Protein AF-A0A920KBU7-F1 (afdb_monomer_lite)

pLDDT: mean 71.4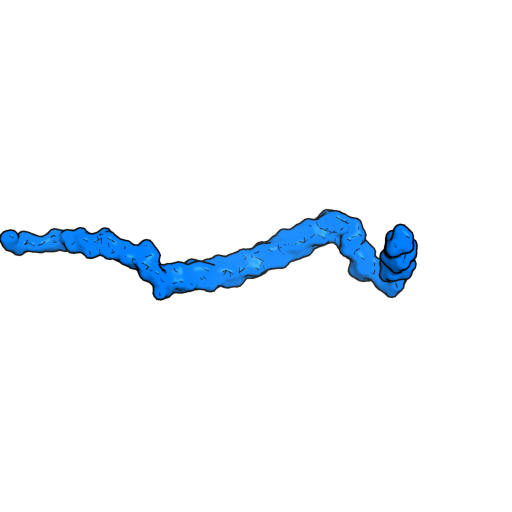4, std 15.57, range [51.19, 95.88]

Foldseek 3Di:
DCVVVVVVVCPPDPVCVLVVDPVSVVVVVVVVVVVVCVVVVVVVVVVVVVVPPPPPPPPDDDDDD

Sequenc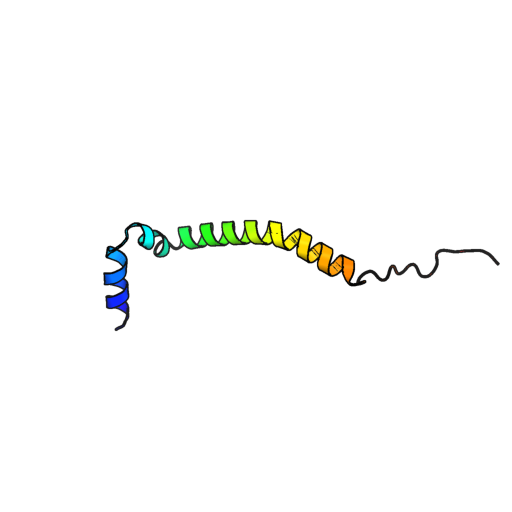e (65 aa):
MLYYIFEYLTDFYSGFDVFRYLTLRIILSALTALLVSLIIGPIVIKFFSNREVFQSIRDDGLSLT

Structure (mmCIF, N/CA/C/O backbone):
data_AF-A0A920KBU7-F1
#
_entry.id   AF-A0A920KBU7-F1
#
loop_
_atom_site.group_PDB
_atom_site.id
_atom_site.type_symbol
_atom_site.label_atom_id
_atom_site.label_alt_id
_atom_site.label_comp_id
_atom_site.label_asym_id
_atom_site.label_entity_id
_atom_site.label_seq_id
_atom_site.pdbx_PDB_ins_code
_atom_site.Cartn_x
_atom_site.Cartn_y
_atom_site.Cartn_z
_atom_site.occupancy
_atom_site.B_iso_or_equiv
_atom_site.auth_seq_id
_atom_site.auth_comp_id
_atom_site.auth_asym_id
_atom_site.auth_atom_id
_atom_site.pdbx_PDB_model_num
ATOM 1 N N . MET A 1 1 ? 12.648 -16.708 -22.403 1.00 56.25 1 MET A N 1
ATOM 2 C CA . MET A 1 1 ? 12.057 -16.613 -23.758 1.00 56.25 1 MET A CA 1
ATOM 3 C C . MET A 1 1 ? 10.891 -15.626 -23.851 1.00 56.25 1 MET A C 1
ATOM 5 O O . MET A 1 1 ? 10.815 -14.936 -24.850 1.00 56.25 1 MET A O 1
ATOM 9 N N . LEU A 1 2 ? 10.057 -15.447 -22.815 1.00 56.16 2 LEU A N 1
ATOM 10 C CA . LEU A 1 2 ? 9.037 -14.375 -22.770 1.00 56.16 2 LEU A CA 1
ATOM 11 C C . LEU A 1 2 ? 9.611 -12.962 -22.500 1.00 56.16 2 LEU A C 1
ATOM 13 O O . LEU A 1 2 ? 8.900 -11.975 -22.578 1.00 56.16 2 LEU A O 1
ATOM 17 N N . TYR A 1 3 ? 10.902 -12.867 -22.181 1.00 59.31 3 TYR A N 1
ATOM 18 C CA . TYR A 1 3 ? 11.609 -11.633 -21.814 1.00 59.31 3 TYR A CA 1
ATOM 19 C C . TYR A 1 3 ? 11.666 -10.602 -22.957 1.00 59.31 3 TYR A C 1
ATOM 21 O O . TYR A 1 3 ? 11.421 -9.424 -22.735 1.00 59.31 3 TYR A O 1
ATOM 29 N N . TYR A 1 4 ? 11.877 -11.066 -24.192 1.00 61.72 4 TYR A N 1
ATOM 30 C CA . TYR A 1 4 ? 11.973 -10.212 -25.384 1.00 61.72 4 TYR A CA 1
ATOM 31 C C . TYR A 1 4 ? 10.627 -9.588 -25.802 1.00 61.72 4 TYR A C 1
ATOM 33 O O . TYR A 1 4 ? 10.595 -8.499 -26.365 1.00 61.72 4 TYR A O 1
ATOM 41 N N . ILE A 1 5 ? 9.501 -10.249 -25.496 1.00 61.81 5 ILE A N 1
ATOM 42 C CA . ILE A 1 5 ? 8.153 -9.701 -25.743 1.00 61.81 5 ILE A CA 1
ATOM 43 C C . ILE A 1 5 ? 7.855 -8.527 -24.794 1.00 61.81 5 ILE A C 1
ATOM 45 O O . ILE A 1 5 ? 7.229 -7.551 -25.200 1.00 61.81 5 ILE A O 1
ATOM 49 N N . PHE A 1 6 ? 8.321 -8.602 -23.543 1.00 57.28 6 PHE A N 1
ATOM 50 C CA . PHE A 1 6 ? 8.167 -7.516 -22.568 1.00 57.28 6 PHE A CA 1
ATOM 51 C C . PHE A 1 6 ? 9.043 -6.302 -22.899 1.00 57.28 6 PHE A C 1
ATOM 53 O O . PHE A 1 6 ? 8.657 -5.172 -22.605 1.00 57.28 6 PHE A O 1
ATOM 60 N N . GLU A 1 7 ? 10.186 -6.522 -23.547 1.00 60.31 7 GLU A N 1
ATOM 61 C CA . GLU A 1 7 ? 11.073 -5.455 -24.013 1.00 60.31 7 GLU A CA 1
ATOM 62 C C . GLU A 1 7 ? 10.418 -4.650 -25.150 1.00 60.31 7 GLU A C 1
ATOM 64 O O . GLU A 1 7 ? 10.343 -3.429 -25.069 1.00 60.31 7 GLU A O 1
ATOM 69 N N . TYR A 1 8 ? 9.791 -5.324 -26.123 1.00 57.22 8 TYR A N 1
ATOM 70 C CA . TYR A 1 8 ? 9.110 -4.665 -27.248 1.00 57.22 8 TYR A CA 1
ATOM 71 C C . TYR A 1 8 ? 7.839 -3.897 -26.842 1.00 57.22 8 TYR A C 1
ATOM 73 O O . TYR A 1 8 ? 7.474 -2.909 -27.471 1.00 57.22 8 TYR A O 1
ATOM 81 N N . LEU A 1 9 ? 7.154 -4.325 -25.776 1.00 56.31 9 LEU A N 1
ATOM 82 C CA . LEU A 1 9 ? 5.955 -3.645 -25.268 1.00 56.31 9 LEU A CA 1
ATOM 83 C C . LEU A 1 9 ? 6.285 -2.407 -24.412 1.00 56.31 9 LEU A C 1
ATOM 85 O O . LEU A 1 9 ? 5.413 -1.575 -24.168 1.00 56.31 9 LEU A O 1
ATOM 89 N N . THR A 1 10 ? 7.542 -2.271 -23.980 1.00 54.34 10 THR A N 1
ATOM 90 C CA . THR A 1 10 ? 8.029 -1.124 -23.201 1.00 54.34 10 THR A CA 1
ATOM 91 C C . THR A 1 10 ? 8.190 0.133 -24.071 1.00 54.34 10 THR A C 1
ATOM 93 O O . THR A 1 10 ? 7.996 1.239 -23.574 1.00 54.34 10 THR A O 1
ATOM 96 N N . ASP A 1 11 ? 8.449 -0.020 -25.374 1.00 53.56 11 ASP A N 1
ATOM 97 C CA . ASP A 1 11 ? 8.688 1.104 -26.295 1.00 53.56 11 ASP A CA 1
ATOM 98 C C . ASP A 1 11 ? 7.410 1.821 -26.778 1.00 53.56 11 ASP A C 1
ATOM 100 O O . ASP A 1 11 ? 7.475 2.952 -27.259 1.00 53.56 11 ASP A O 1
ATOM 104 N N . PHE A 1 12 ? 6.224 1.213 -26.645 1.00 56.44 12 PHE A N 1
ATOM 105 C CA . PHE A 1 12 ? 4.985 1.782 -27.204 1.00 56.44 12 PHE A CA 1
ATOM 106 C C . PHE A 1 12 ? 4.372 2.920 -26.375 1.00 56.44 12 PHE A C 1
ATOM 108 O O . PHE A 1 12 ? 3.538 3.662 -26.893 1.00 56.44 12 PHE A O 1
ATOM 115 N N . TYR A 1 13 ? 4.767 3.096 -25.109 1.00 54.09 13 TYR A N 1
ATOM 116 C CA . TYR A 1 13 ? 4.271 4.180 -24.257 1.00 54.09 13 TYR A CA 1
ATOM 117 C C . TYR A 1 13 ? 5.371 4.630 -23.290 1.00 54.09 13 TYR A C 1
ATOM 119 O O . TYR A 1 13 ? 5.626 3.977 -22.284 1.00 54.09 13 TYR A O 1
ATOM 127 N N . SER A 1 14 ? 5.963 5.805 -23.518 1.00 54.78 14 SER A N 1
ATOM 128 C CA . SER A 1 14 ? 6.909 6.442 -22.581 1.00 54.78 14 SER A CA 1
ATOM 129 C C . SER A 1 14 ? 6.341 6.602 -21.150 1.00 54.78 14 SER A C 1
ATOM 131 O O . SER A 1 14 ? 7.101 6.706 -20.191 1.00 54.78 14 SER A O 1
ATOM 133 N N . GLY A 1 15 ? 5.012 6.542 -20.976 1.00 56.09 15 GLY A N 1
ATOM 134 C CA . GLY A 1 15 ? 4.342 6.489 -19.668 1.00 56.09 15 GLY A CA 1
ATOM 135 C C . GLY A 1 15 ? 4.356 5.120 -18.962 1.00 56.09 15 GLY A C 1
ATOM 136 O O . GLY A 1 15 ? 4.069 5.060 -17.771 1.00 56.09 15 GLY A O 1
ATOM 137 N N . PHE A 1 16 ? 4.701 4.027 -19.648 1.00 55.94 16 PHE A N 1
ATOM 138 C CA . PHE A 1 16 ? 4.874 2.696 -19.050 1.00 55.94 16 PHE A CA 1
ATOM 139 C C . PHE A 1 16 ? 6.304 2.451 -18.532 1.00 55.94 16 PHE A C 1
ATOM 141 O O . PHE A 1 16 ? 6.497 1.597 -17.667 1.00 55.94 16 PHE A O 1
ATOM 148 N N . ASP A 1 17 ? 7.294 3.242 -18.963 1.00 61.00 17 ASP A N 1
ATOM 149 C CA . ASP A 1 17 ? 8.672 3.191 -18.435 1.00 61.00 17 ASP A CA 1
ATOM 150 C C . ASP A 1 17 ? 8.726 3.557 -16.935 1.00 61.00 17 ASP A C 1
ATOM 152 O O . ASP A 1 17 ? 9.553 3.073 -16.166 1.00 61.00 17 ASP A O 1
ATOM 156 N N . VAL A 1 18 ? 7.736 4.319 -16.461 1.00 62.97 18 VAL A N 1
ATOM 157 C CA . VAL A 1 18 ? 7.525 4.652 -15.042 1.00 62.97 18 VAL A CA 1
ATOM 158 C C . VAL A 1 18 ? 7.437 3.385 -14.166 1.00 62.97 18 VAL A C 1
ATOM 160 O O . VAL A 1 18 ? 7.842 3.407 -13.004 1.00 62.97 18 VAL A O 1
ATOM 163 N N . PHE A 1 19 ? 6.982 2.257 -14.729 1.00 62.47 19 PHE A N 1
ATOM 164 C CA . PHE A 1 19 ? 6.928 0.958 -14.050 1.00 62.47 19 PHE A CA 1
ATOM 165 C C . PHE A 1 19 ? 8.262 0.189 -14.045 1.00 62.47 19 PHE A C 1
ATOM 167 O O . PHE A 1 19 ? 8.412 -0.727 -13.233 1.00 62.47 19 PHE A O 1
ATOM 174 N N . ARG A 1 20 ? 9.242 0.551 -14.890 1.00 66.38 20 ARG A N 1
ATOM 175 C CA . ARG A 1 20 ? 10.620 0.014 -14.836 1.00 66.38 20 ARG A CA 1
ATOM 176 C C . ARG A 1 20 ? 11.428 0.633 -13.701 1.00 66.38 20 ARG A C 1
ATOM 178 O O . ARG A 1 20 ? 12.311 -0.022 -13.146 1.00 66.38 20 ARG A O 1
ATOM 185 N N . TYR A 1 21 ? 11.107 1.864 -13.308 1.00 76.88 21 TYR A N 1
ATOM 186 C CA . TYR A 1 21 ? 11.749 2.518 -12.173 1.00 76.88 21 TYR A CA 1
ATOM 187 C C . TYR A 1 21 ? 11.243 1.946 -10.843 1.00 76.88 21 TYR A C 1
ATOM 189 O O . TYR A 1 21 ? 10.134 2.234 -10.386 1.00 76.88 21 TYR A O 1
ATOM 197 N N . LEU A 1 22 ? 12.108 1.185 -10.166 1.00 79.19 22 LEU A N 1
ATOM 198 C CA . LEU A 1 22 ? 11.826 0.599 -8.852 1.00 79.19 22 LEU A CA 1
ATOM 199 C C . LEU A 1 22 ? 11.372 1.659 -7.830 1.00 79.19 22 LEU A C 1
ATOM 201 O O . LEU A 1 22 ? 10.407 1.446 -7.098 1.00 79.19 22 LEU A O 1
ATOM 205 N N . THR A 1 23 ? 12.014 2.829 -7.831 1.00 85.94 23 THR A N 1
ATOM 206 C CA . THR A 1 23 ? 11.708 3.945 -6.923 1.00 85.94 23 THR A CA 1
ATOM 207 C C . THR A 1 23 ? 10.306 4.521 -7.141 1.00 85.94 23 THR A C 1
ATOM 209 O O . THR A 1 23 ? 9.605 4.806 -6.170 1.00 85.94 23 THR A O 1
ATOM 212 N N . LEU A 1 24 ? 9.862 4.652 -8.396 1.00 84.56 24 LEU A N 1
ATOM 213 C CA . LEU A 1 24 ? 8.530 5.174 -8.722 1.00 84.56 24 LEU A CA 1
ATOM 214 C C . LEU A 1 24 ? 7.429 4.230 -8.243 1.00 84.56 24 LEU A C 1
ATOM 216 O O . LEU A 1 24 ? 6.467 4.678 -7.619 1.00 84.56 24 LEU A O 1
ATOM 220 N N . ARG A 1 25 ? 7.606 2.918 -8.444 1.00 81.31 25 ARG A N 1
ATOM 221 C CA . ARG A 1 25 ? 6.687 1.908 -7.907 1.00 81.31 25 ARG A CA 1
ATOM 222 C C . ARG A 1 25 ? 6.600 1.983 -6.383 1.00 81.31 25 ARG A C 1
ATOM 224 O O . ARG A 1 25 ? 5.497 1.888 -5.846 1.00 81.31 25 ARG A O 1
ATOM 231 N N . ILE A 1 26 ? 7.728 2.158 -5.693 1.00 91.31 26 ILE A N 1
ATOM 232 C CA . ILE A 1 26 ? 7.769 2.258 -4.226 1.00 91.31 26 ILE A CA 1
ATOM 233 C C . ILE A 1 26 ? 7.005 3.495 -3.747 1.00 91.31 26 ILE A C 1
ATOM 235 O O . ILE A 1 26 ? 6.126 3.368 -2.900 1.00 91.31 26 ILE A O 1
ATOM 239 N N . ILE A 1 27 ? 7.286 4.671 -4.316 1.00 93.19 27 ILE A N 1
ATOM 240 C CA . ILE A 1 27 ? 6.623 5.926 -3.933 1.00 93.19 27 ILE A CA 1
ATOM 241 C C . ILE A 1 27 ? 5.120 5.858 -4.207 1.00 93.19 27 ILE A C 1
ATOM 243 O O . ILE A 1 27 ? 4.326 6.187 -3.328 1.00 93.19 27 ILE A O 1
ATOM 247 N N . LEU A 1 28 ? 4.711 5.377 -5.383 1.00 90.44 28 LEU A N 1
ATOM 248 C CA . LEU A 1 28 ? 3.297 5.247 -5.733 1.00 90.44 28 LEU A CA 1
ATOM 249 C C . LEU A 1 28 ? 2.575 4.239 -4.825 1.00 90.44 28 LEU A C 1
ATOM 251 O O . LEU A 1 28 ? 1.453 4.498 -4.388 1.00 90.44 28 LEU A O 1
ATOM 255 N N . SER A 1 29 ? 3.226 3.120 -4.489 1.00 90.81 29 SER A N 1
ATOM 256 C CA . SER A 1 29 ? 2.687 2.128 -3.549 1.00 90.81 29 SER A CA 1
ATOM 257 C C . SER A 1 29 ? 2.546 2.710 -2.144 1.00 90.81 29 SER A C 1
ATOM 259 O O . SER A 1 29 ? 1.517 2.507 -1.508 1.00 90.81 29 SER A O 1
ATOM 261 N N . ALA A 1 30 ? 3.538 3.471 -1.675 1.00 94.88 30 ALA A N 1
ATOM 262 C CA . ALA A 1 30 ? 3.499 4.130 -0.373 1.00 94.88 30 ALA A CA 1
ATOM 263 C C . ALA A 1 30 ? 2.407 5.208 -0.307 1.00 94.88 30 ALA A C 1
ATOM 265 O O . ALA A 1 30 ? 1.653 5.248 0.661 1.00 94.88 30 ALA A O 1
ATOM 266 N N . LEU A 1 31 ? 2.264 6.035 -1.349 1.00 95.75 31 LEU A N 1
ATOM 267 C CA . LEU A 1 31 ? 1.189 7.028 -1.450 1.00 95.75 31 LEU A CA 1
ATOM 268 C C . LEU A 1 31 ? -0.191 6.368 -1.451 1.00 95.75 31 LEU A C 1
ATOM 270 O O . LEU A 1 31 ? -1.090 6.803 -0.733 1.00 95.75 31 LEU A O 1
ATOM 274 N N . THR A 1 32 ? -0.345 5.288 -2.217 1.00 93.94 32 THR A N 1
ATOM 275 C CA . THR A 1 32 ? -1.592 4.517 -2.254 1.00 93.94 32 THR A CA 1
ATOM 276 C C . THR A 1 32 ? -1.886 3.911 -0.885 1.00 93.94 32 THR A C 1
ATOM 278 O O . THR A 1 32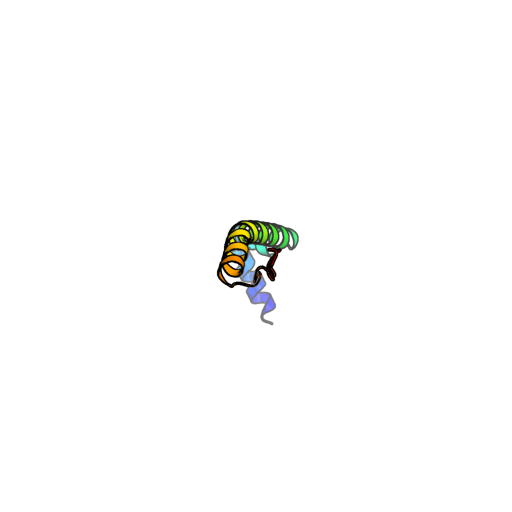 ? -2.997 4.048 -0.384 1.00 93.94 32 THR A O 1
ATOM 281 N N . ALA A 1 33 ? -0.890 3.304 -0.235 1.00 94.81 33 ALA A N 1
ATOM 282 C CA . ALA A 1 33 ? -1.031 2.744 1.104 1.00 94.81 33 ALA A CA 1
ATOM 283 C C . ALA A 1 33 ? -1.387 3.812 2.147 1.00 94.81 33 ALA A C 1
ATOM 285 O O . ALA A 1 33 ? -2.194 3.545 3.032 1.00 94.81 33 ALA A O 1
ATOM 286 N N . LEU A 1 34 ? -0.842 5.025 2.032 1.00 95.56 34 LEU A N 1
ATOM 287 C CA . LEU A 1 34 ? -1.162 6.146 2.915 1.00 95.56 34 LEU A CA 1
ATOM 288 C C . LEU A 1 34 ? -2.620 6.583 2.747 1.00 95.56 34 LEU A C 1
ATOM 290 O O . LEU A 1 34 ? -3.344 6.677 3.737 1.00 95.56 34 LEU A O 1
ATOM 294 N N . LEU A 1 35 ? -3.072 6.789 1.507 1.00 95.88 35 LEU A N 1
ATOM 295 C CA . LEU A 1 35 ? -4.467 7.131 1.212 1.00 95.88 35 LEU A CA 1
ATOM 296 C C . LEU A 1 35 ? -5.425 6.051 1.718 1.00 95.88 35 LEU A C 1
ATOM 298 O O . LEU A 1 35 ? -6.417 6.348 2.383 1.00 95.88 35 LEU A O 1
ATOM 302 N N . VAL A 1 36 ? -5.096 4.791 1.441 1.00 94.88 36 VAL A N 1
ATOM 303 C CA . VAL A 1 36 ? -5.872 3.637 1.888 1.00 94.88 36 VAL A CA 1
ATOM 304 C C . VAL A 1 36 ? -5.896 3.559 3.414 1.00 94.88 36 VAL A C 1
ATOM 306 O O . VAL A 1 36 ? -6.966 3.383 3.981 1.00 94.88 36 VAL A O 1
ATOM 309 N N . SER A 1 37 ? -4.768 3.758 4.096 1.00 94.00 37 SER A N 1
ATOM 310 C CA . SER A 1 37 ? -4.682 3.759 5.563 1.00 94.00 37 SER A CA 1
ATOM 311 C C . SER A 1 37 ? -5.530 4.866 6.192 1.00 94.00 37 SER A C 1
ATOM 313 O O . SER A 1 37 ? -6.234 4.621 7.170 1.00 94.00 37 SER A O 1
ATOM 315 N N . LEU A 1 38 ? -5.546 6.063 5.597 1.00 93.38 38 LEU A N 1
ATOM 316 C CA . LEU A 1 38 ? -6.368 7.171 6.084 1.00 93.38 38 LEU A CA 1
ATOM 317 C C . LEU A 1 38 ? -7.873 6.872 5.978 1.00 93.38 38 LEU A C 1
ATOM 319 O O . LEU A 1 38 ? -8.639 7.273 6.851 1.00 93.38 38 LEU A O 1
ATOM 323 N N . ILE A 1 39 ? -8.297 6.147 4.940 1.00 93.50 39 ILE A N 1
ATOM 324 C CA . ILE A 1 39 ? -9.698 5.742 4.739 1.00 93.50 39 ILE A CA 1
ATOM 325 C C . ILE A 1 39 ? -10.054 4.532 5.614 1.00 93.50 39 ILE A C 1
ATOM 327 O O . ILE A 1 39 ? -11.108 4.503 6.248 1.00 93.50 39 ILE A O 1
ATOM 331 N N . ILE A 1 40 ? -9.178 3.529 5.666 1.00 91.81 40 ILE A N 1
ATOM 332 C CA . ILE A 1 40 ? -9.387 2.282 6.406 1.00 91.81 40 ILE A CA 1
ATOM 333 C C . ILE A 1 40 ? -9.303 2.514 7.914 1.00 91.81 40 ILE A C 1
ATOM 335 O O . ILE A 1 40 ? -10.059 1.888 8.646 1.00 91.81 40 ILE A O 1
ATOM 339 N N . GLY A 1 41 ? -8.467 3.436 8.394 1.00 88.44 41 GLY A N 1
ATOM 340 C CA . GLY A 1 41 ? -8.332 3.783 9.811 1.00 88.44 41 GLY A CA 1
ATOM 341 C C . GLY A 1 41 ? -9.675 3.998 10.528 1.00 88.44 41 GLY A C 1
ATOM 342 O O . GLY A 1 41 ? -10.004 3.222 11.427 1.00 88.44 41 GLY A O 1
ATOM 343 N N . PRO A 1 42 ? -10.508 4.980 10.130 1.00 85.31 42 PRO A N 1
ATOM 344 C CA . PRO A 1 42 ? -11.804 5.214 10.765 1.00 85.31 42 PRO A CA 1
ATOM 345 C C . PRO A 1 42 ? -12.799 4.067 10.547 1.00 85.31 42 PRO A C 1
ATOM 347 O O . PRO A 1 42 ? -13.629 3.818 11.420 1.00 85.31 42 PRO A O 1
ATOM 350 N N . ILE A 1 43 ? -12.727 3.360 9.413 1.00 85.88 43 ILE A N 1
ATOM 351 C CA . ILE A 1 43 ? -13.595 2.206 9.132 1.00 85.88 43 ILE A CA 1
ATOM 352 C C . ILE A 1 43 ? -13.279 1.067 10.101 1.00 85.88 43 ILE A C 1
ATOM 354 O O . ILE A 1 43 ? -14.192 0.504 10.696 1.00 85.88 43 ILE A O 1
ATOM 358 N N . VAL A 1 44 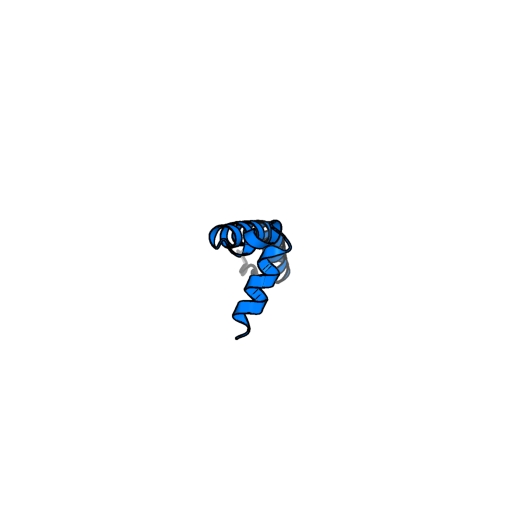? -11.998 0.769 10.306 1.00 85.69 44 VAL A N 1
ATOM 359 C CA . VAL A 1 44 ? -11.516 -0.269 11.220 1.00 85.69 44 VAL A CA 1
ATOM 360 C C . VAL A 1 44 ? -11.851 0.091 12.664 1.00 85.69 44 VAL A C 1
ATOM 362 O O . VAL A 1 44 ? -12.391 -0.744 13.385 1.00 85.69 44 VAL A O 1
ATOM 365 N N . ILE A 1 45 ? -11.630 1.344 13.071 1.00 83.69 45 ILE A N 1
ATOM 366 C CA . ILE A 1 45 ? -11.987 1.817 14.417 1.00 83.69 45 ILE A CA 1
ATOM 367 C C . ILE A 1 45 ? -13.496 1.674 14.661 1.00 83.69 45 ILE A C 1
ATOM 369 O O . ILE A 1 45 ? -13.902 1.138 15.691 1.00 83.69 45 ILE A O 1
ATOM 373 N N . LYS A 1 46 ? -14.345 2.082 13.709 1.00 79.88 46 LYS A N 1
ATOM 374 C CA . LYS A 1 46 ? -15.805 1.916 13.822 1.00 79.88 46 LYS A CA 1
ATOM 375 C C . LYS A 1 46 ? -16.234 0.451 13.788 1.00 79.88 46 LYS A C 1
ATOM 377 O O . LYS A 1 46 ? -17.140 0.071 14.522 1.00 79.88 46 LYS A O 1
ATOM 382 N N 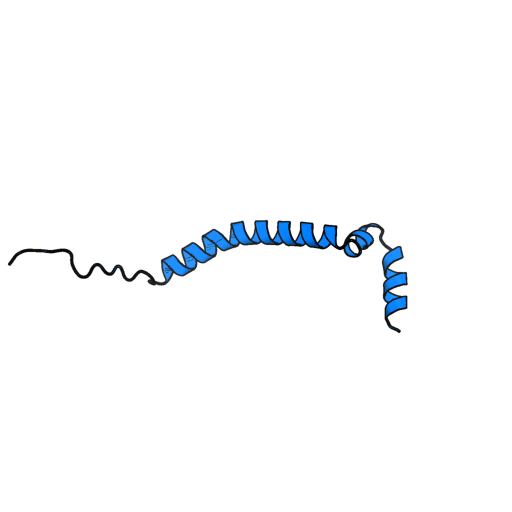. PHE A 1 47 ? -15.583 -0.373 12.971 1.00 79.75 47 PHE A N 1
ATOM 383 C CA . PHE A 1 47 ? -15.863 -1.803 12.879 1.00 79.75 47 PHE A CA 1
ATOM 384 C C . PHE A 1 47 ? -15.619 -2.509 14.216 1.00 79.75 47 PHE A C 1
ATOM 386 O O . PHE A 1 47 ? -16.459 -3.294 14.651 1.00 79.75 47 PHE A O 1
ATOM 393 N N . PHE A 1 48 ? -14.518 -2.186 14.899 1.00 72.25 48 PHE A N 1
ATOM 394 C CA . PHE A 1 48 ? -14.240 -2.716 16.234 1.00 72.25 48 PHE A CA 1
ATOM 395 C C . PHE A 1 48 ? -15.104 -2.067 17.324 1.00 72.25 48 PHE A C 1
ATOM 397 O O . PHE A 1 48 ? -15.543 -2.766 18.236 1.00 72.25 48 PHE A O 1
ATOM 404 N N . SER A 1 49 ? -15.425 -0.773 17.211 1.00 70.25 49 SER A N 1
ATOM 405 C CA . SER A 1 49 ? -16.326 -0.082 18.147 1.00 70.25 49 SER A CA 1
ATOM 406 C C . SER A 1 49 ? -17.748 -0.651 18.139 1.00 70.25 49 SER A C 1
ATOM 408 O O . SER A 1 49 ? -18.401 -0.646 19.176 1.00 70.25 49 SER A O 1
ATOM 410 N N . ASN A 1 50 ? -18.230 -1.151 16.999 1.00 64.19 50 ASN A N 1
ATOM 411 C CA . ASN A 1 50 ? -19.555 -1.766 16.885 1.00 64.19 50 ASN A CA 1
ATOM 412 C C . ASN A 1 50 ? -19.603 -3.231 17.347 1.00 64.19 50 ASN A C 1
ATOM 414 O O . ASN A 1 50 ? -20.681 -3.818 17.344 1.00 64.19 50 ASN A O 1
ATOM 418 N N . ARG A 1 51 ? -18.461 -3.843 17.685 1.00 61.12 51 ARG A N 1
ATOM 419 C CA . ARG A 1 51 ? -18.357 -5.278 17.998 1.00 61.12 51 ARG A CA 1
ATOM 420 C C . ARG A 1 51 ? -17.981 -5.597 19.440 1.00 61.12 51 ARG A C 1
ATOM 422 O O . ARG A 1 51 ? -17.531 -6.702 19.703 1.00 61.12 51 ARG A O 1
ATOM 429 N N . GLU A 1 52 ? -18.207 -4.677 20.374 1.00 57.47 52 GLU A N 1
ATOM 430 C CA . GLU A 1 52 ? -18.246 -5.050 21.798 1.00 57.47 52 GLU A CA 1
ATOM 431 C C . GLU A 1 52 ? -16.953 -5.724 22.315 1.00 57.47 52 GLU A C 1
ATOM 433 O O . GLU A 1 52 ? -16.995 -6.581 23.189 1.00 57.47 52 GLU A O 1
ATOM 438 N N . VAL A 1 53 ? -15.773 -5.351 21.798 1.00 57.25 53 VAL A N 1
ATOM 439 C CA . VAL A 1 53 ? -14.487 -5.848 22.350 1.00 57.25 53 VAL A CA 1
ATOM 440 C C . VAL A 1 53 ? -14.068 -5.060 23.598 1.00 57.25 53 VAL A C 1
ATOM 442 O O . VAL A 1 53 ? -13.244 -5.510 24.385 1.00 57.25 53 VAL A O 1
ATOM 445 N N . PHE A 1 54 ? -14.714 -3.920 23.838 1.00 54.50 54 PHE A N 1
ATOM 446 C CA . PHE A 1 54 ? -14.949 -3.442 25.189 1.00 54.50 54 PHE A CA 1
ATOM 447 C C . PHE A 1 54 ? -16.365 -3.869 25.570 1.00 54.50 54 PHE A C 1
ATOM 449 O O . PHE A 1 54 ? -17.284 -3.051 25.590 1.00 54.50 54 PHE A O 1
ATOM 456 N N . GLN A 1 55 ? -16.546 -5.130 25.975 1.00 51.19 55 GLN A N 1
ATOM 457 C CA . GLN A 1 55 ? -17.270 -5.261 27.229 1.00 51.19 55 GLN A CA 1
ATOM 458 C C . GLN A 1 55 ? -16.526 -4.331 28.179 1.00 51.19 55 GLN A C 1
ATOM 460 O O . GLN A 1 55 ? -15.366 -4.552 28.524 1.00 51.19 55 GLN A O 1
ATOM 465 N N . SER A 1 56 ? -17.152 -3.189 28.452 1.00 56.19 56 SER A N 1
ATOM 466 C CA . SER A 1 56 ? -16.857 -2.414 29.631 1.00 56.19 56 SER A CA 1
ATOM 467 C C . SER A 1 56 ? -16.839 -3.448 30.740 1.00 56.19 56 SER A C 1
ATOM 469 O O . SER A 1 56 ? -17.907 -3.868 31.174 1.00 56.19 56 SER A O 1
ATOM 471 N N . ILE A 1 57 ? -15.655 -3.864 31.195 1.00 57.56 57 ILE A N 1
ATOM 472 C CA . ILE A 1 57 ? -15.502 -4.409 32.539 1.00 57.56 57 ILE A CA 1
ATOM 473 C C . ILE A 1 57 ? -15.742 -3.201 33.443 1.00 57.56 57 ILE A C 1
ATOM 475 O O . ILE A 1 57 ? -14.847 -2.582 34.002 1.00 57.56 57 ILE A O 1
ATOM 479 N N . ARG A 1 58 ? -16.995 -2.768 33.452 1.00 58.56 58 ARG A N 1
ATOM 480 C CA . ARG A 1 58 ? -17.628 -2.203 34.604 1.00 58.56 58 ARG A CA 1
ATOM 481 C C . ARG A 1 58 ? -18.407 -3.389 35.130 1.00 58.56 58 ARG A C 1
ATOM 483 O O . ARG A 1 58 ? -19.616 -3.439 34.971 1.00 58.56 58 ARG A O 1
ATOM 490 N N . ASP A 1 59 ? -17.654 -4.331 35.694 1.00 58.78 59 ASP A N 1
ATOM 491 C CA . ASP A 1 59 ? -18.111 -4.987 36.905 1.00 58.78 59 ASP A CA 1
ATOM 492 C C . ASP A 1 59 ? -18.231 -3.844 37.921 1.00 58.78 59 ASP A C 1
ATOM 494 O O . ASP A 1 59 ? -17.272 -3.421 38.560 1.00 58.78 59 ASP A O 1
ATOM 498 N N . ASP A 1 60 ? -19.379 -3.182 37.863 1.00 61.62 60 ASP A N 1
ATOM 499 C CA . ASP A 1 60 ? -20.106 -2.709 39.020 1.00 61.62 60 ASP A CA 1
ATOM 500 C C . ASP A 1 60 ? -19.229 -1.946 40.012 1.00 61.62 60 ASP A C 1
ATOM 502 O O . ASP A 1 60 ? -18.889 -2.399 41.106 1.00 61.62 60 ASP A O 1
ATOM 506 N N . GLY A 1 61 ? -18.888 -0.717 39.631 1.00 61.03 61 GLY A N 1
ATOM 507 C CA . GLY A 1 61 ? -18.473 0.274 40.606 1.00 61.03 61 GLY A CA 1
ATOM 508 C C . GLY A 1 61 ? -19.620 0.555 41.580 1.00 61.03 61 GLY A C 1
ATOM 509 O O . GLY A 1 61 ? -20.439 1.421 41.306 1.00 61.03 61 GLY A O 1
ATOM 510 N N . LEU A 1 62 ? -19.594 -0.159 42.709 1.00 60.78 62 LEU A N 1
ATOM 511 C CA . LEU A 1 62 ? -19.957 0.272 44.063 1.00 60.78 62 LEU A CA 1
ATOM 512 C C . LEU A 1 62 ? -21.407 0.751 44.312 1.00 60.78 62 LEU A C 1
ATOM 514 O O . LEU A 1 62 ? -21.769 1.859 43.930 1.00 60.78 62 LEU A O 1
ATOM 518 N N . SER A 1 63 ? -22.175 0.050 45.158 1.00 57.38 63 SER A N 1
ATOM 519 C CA . SER A 1 63 ? -23.110 0.750 46.058 1.00 57.38 63 SER A CA 1
ATOM 520 C C . SER A 1 63 ? -23.472 -0.064 47.302 1.00 57.38 63 SER A C 1
ATOM 522 O O . SER A 1 63 ? -23.979 -1.175 47.207 1.00 57.38 63 SER A O 1
ATOM 524 N N . LEU A 1 64 ? -23.211 0.551 48.452 1.00 62.88 64 LEU A N 1
ATOM 525 C CA . LEU A 1 64 ? -23.547 0.176 49.826 1.00 62.88 64 LEU A CA 1
ATOM 526 C C . LEU A 1 64 ? -24.931 -0.489 49.998 1.00 62.88 64 LEU A C 1
ATOM 528 O O . LEU A 1 64 ? -25.936 0.183 49.779 1.00 62.88 64 LEU A O 1
ATOM 532 N N . THR A 1 65 ? -24.949 -1.724 50.513 1.00 55.41 65 THR A N 1
ATOM 533 C CA . THR A 1 65 ? -25.892 -2.260 51.524 1.00 55.41 65 THR A 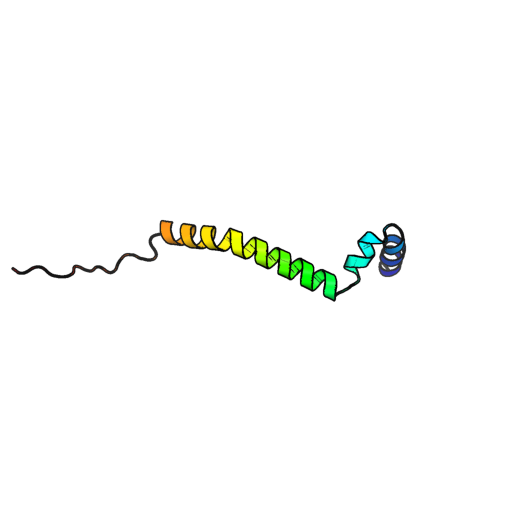CA 1
ATOM 534 C C . THR A 1 65 ? -25.257 -3.449 52.224 1.00 55.41 65 THR A C 1
ATOM 536 O O . THR A 1 65 ? -24.647 -4.265 51.497 1.00 55.41 65 THR A O 1
#

Radius of gyration: 25.6 Å; chains: 1; bounding box: 38×24×79 Å

Secondary structure (DSSP, 8-state):
-THHHHHHHHTT-TTTGGGT-HHHHHHHHHHHHHHHHHHHHHHHHHHHHTTTS------------